Protein AF-A0A151ZKH2-F1 (afdb_monomer_lite)

Foldseek 3Di:
DDDDPPPPPPPPPCPPDCLLLDFLLQFALVSQVVLVVVVCVVPVVCVPFDPVVCSHRSNVNLPDDLVVLVVGDCSVVVVVVNVCRNPPDNPPPCVVVVVVVVVVVVVVVVVVVVVVVPPPPDD

pLDDT: mean 72.66, std 20.07, range [34.03, 93.75]

Secondary structure (DSSP, 8-state):
----------------S-TTSS-GGG--HHHHHHHHHHHHHH-GGGTT---GGG-S-HHHHTTS-HHHHHTSTTHHHHHHHHHHHHSSPPP--THHHHHHHHHHHHHHHHHHHHHHSSS----

Sequence (123 aa):
MQSNNNTTTTTTTSFTSNTMNIAPKDWTINETKAWLVKFKEDFPKSKDIDYSDLECAGPVLIIIPESYFTSLQYGNILYSQLQSLINQPPPHSDFKRKFEDMNSEIQQLKKYKETSDSTTKEI

Structure (mmCIF, N/CA/C/O backbone):
data_AF-A0A151ZKH2-F1
#
_entry.id   AF-A0A151ZKH2-F1
#
loop_
_atom_site.group_PDB
_atom_site.id
_atom_site.type_symbol
_atom_site.label_atom_id
_atom_site.label_alt_id
_atom_site.label_comp_id
_atom_site.label_asym_id
_atom_site.label_entity_id
_atom_site.label_seq_id
_atom_site.pdbx_PDB_ins_code
_atom_site.Cartn_x
_atom_site.Cartn_y
_atom_site.Cartn_z
_atom_site.occupancy
_atom_site.B_iso_or_equiv
_atom_site.auth_seq_id
_atom_site.auth_comp_id
_atom_site.auth_asym_id
_atom_site.auth_atom_id
_atom_site.pdbx_PDB_model_num
ATOM 1 N N . MET A 1 1 ? 41.138 -20.686 34.524 1.00 47.25 1 MET A N 1
ATOM 2 C CA . MET A 1 1 ? 39.699 -20.973 34.360 1.00 47.25 1 MET A CA 1
ATOM 3 C C . MET A 1 1 ? 39.110 -19.855 33.523 1.00 47.25 1 MET A C 1
ATOM 5 O O . MET A 1 1 ? 39.312 -18.697 33.855 1.00 47.25 1 MET A O 1
ATOM 9 N N . GLN A 1 2 ? 38.523 -20.213 32.388 1.00 41.34 2 GLN A N 1
ATOM 10 C CA . GLN A 1 2 ? 37.955 -19.327 31.375 1.00 41.34 2 GLN A CA 1
ATOM 11 C C . GLN A 1 2 ? 36.433 -19.481 31.455 1.00 41.34 2 GLN A C 1
ATOM 13 O O . GLN A 1 2 ? 36.001 -20.623 31.561 1.00 41.34 2 GLN A O 1
ATOM 18 N N . SER A 1 3 ? 35.679 -18.371 31.470 1.00 34.09 3 SER A N 1
ATOM 19 C CA . SER A 1 3 ? 34.302 -18.211 30.952 1.00 34.09 3 SER A CA 1
ATOM 20 C C . SER A 1 3 ? 33.637 -16.936 31.498 1.00 34.09 3 SER A C 1
ATOM 22 O O . SER A 1 3 ? 33.837 -16.622 32.661 1.00 34.09 3 SER A O 1
ATOM 24 N N . ASN A 1 4 ? 32.797 -16.161 30.804 1.00 38.91 4 ASN A N 1
ATOM 25 C CA . ASN A 1 4 ? 32.347 -16.081 29.409 1.00 38.91 4 ASN A CA 1
ATOM 26 C C . ASN A 1 4 ? 31.693 -14.688 29.258 1.00 38.91 4 ASN A C 1
ATOM 28 O O . ASN A 1 4 ? 30.823 -14.335 30.054 1.00 38.91 4 ASN A O 1
ATOM 32 N N . ASN A 1 5 ? 32.066 -13.922 28.230 1.00 43.94 5 ASN A N 1
ATOM 33 C CA . ASN A 1 5 ? 31.366 -12.699 27.833 1.00 43.94 5 ASN A CA 1
ATOM 34 C C . ASN A 1 5 ? 30.111 -13.102 27.051 1.00 43.94 5 ASN A C 1
ATOM 36 O O . ASN A 1 5 ? 30.2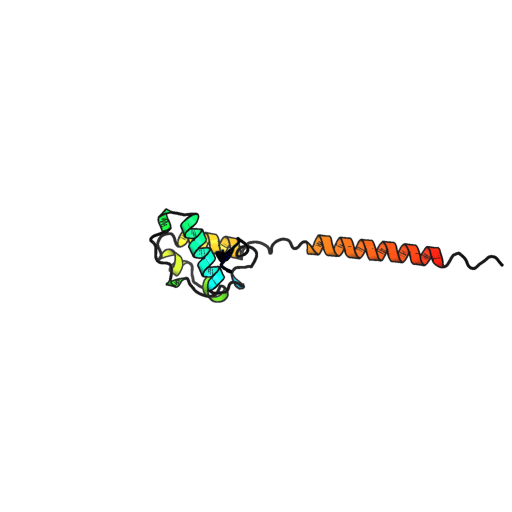15 -13.511 25.896 1.00 43.94 5 ASN A O 1
ATOM 40 N N . ASN A 1 6 ? 28.934 -13.026 27.676 1.00 36.72 6 ASN A N 1
ATOM 41 C CA . ASN A 1 6 ? 27.675 -13.295 26.988 1.00 36.72 6 ASN A CA 1
ATOM 42 C C . ASN A 1 6 ? 27.226 -12.022 26.257 1.00 36.72 6 ASN A C 1
ATOM 44 O O . ASN A 1 6 ? 26.531 -11.167 26.805 1.00 36.72 6 ASN A O 1
ATOM 48 N N . THR A 1 7 ? 27.702 -11.875 25.024 1.00 38.47 7 THR A N 1
ATOM 49 C CA . THR A 1 7 ? 27.235 -10.875 24.068 1.00 38.47 7 THR A CA 1
ATOM 50 C C . THR A 1 7 ? 25.836 -11.276 23.612 1.00 38.47 7 THR A C 1
ATOM 52 O O . THR A 1 7 ? 25.671 -12.140 22.754 1.00 38.47 7 THR A O 1
ATOM 55 N N . THR A 1 8 ? 24.813 -10.662 24.205 1.00 40.41 8 THR A N 1
ATOM 56 C CA . THR A 1 8 ? 23.449 -10.715 23.677 1.00 40.41 8 THR A CA 1
ATOM 57 C C . THR A 1 8 ? 23.418 -9.905 22.387 1.00 40.41 8 THR A C 1
ATOM 59 O O . THR A 1 8 ? 23.254 -8.686 22.398 1.00 40.41 8 THR A O 1
ATOM 62 N N . THR A 1 9 ? 23.623 -10.583 21.263 1.00 35.97 9 THR A N 1
ATOM 63 C CA . THR A 1 9 ? 23.376 -10.032 19.933 1.00 35.97 9 THR A CA 1
ATOM 64 C C . THR A 1 9 ? 21.867 -9.956 19.742 1.00 35.97 9 THR A C 1
ATOM 66 O O . THR A 1 9 ? 21.247 -10.851 19.173 1.00 35.97 9 THR A O 1
ATOM 69 N N . THR A 1 10 ? 21.244 -8.897 20.255 1.00 35.41 10 THR A N 1
ATOM 70 C CA . THR A 1 10 ? 19.919 -8.506 19.783 1.00 35.41 10 THR A CA 1
ATOM 71 C C . THR A 1 10 ? 20.124 -8.024 18.356 1.00 35.41 10 THR A C 1
ATOM 73 O O . THR A 1 10 ? 20.579 -6.903 18.127 1.00 35.41 10 THR A O 1
ATOM 76 N N . THR A 1 11 ? 19.860 -8.891 17.381 1.00 34.03 11 THR A N 1
ATOM 77 C CA . THR A 1 11 ? 19.660 -8.482 15.993 1.00 34.03 11 THR A CA 1
ATOM 78 C C . THR A 1 11 ? 18.380 -7.659 15.965 1.00 34.03 11 THR A C 1
ATOM 80 O O . THR A 1 11 ? 17.301 -8.139 15.633 1.00 34.03 11 THR A O 1
ATOM 83 N N . THR A 1 12 ? 18.491 -6.403 16.385 1.00 35.62 12 THR A N 1
ATOM 84 C CA . THR A 1 12 ? 17.541 -5.364 16.040 1.00 35.62 12 THR A CA 1
ATOM 85 C C . THR A 1 12 ? 17.699 -5.202 14.539 1.00 35.62 12 THR A C 1
ATOM 87 O O . THR A 1 12 ? 18.570 -4.474 14.068 1.00 35.62 12 THR A O 1
ATOM 90 N N . THR A 1 13 ? 16.921 -5.954 13.762 1.00 38.75 13 THR A N 1
ATOM 91 C CA . THR A 1 13 ? 16.617 -5.563 12.391 1.00 38.75 13 THR A CA 1
ATOM 92 C C . THR A 1 13 ? 15.948 -4.208 12.514 1.00 38.75 13 THR A C 1
ATOM 94 O O . THR A 1 13 ? 14.754 -4.092 12.778 1.00 38.75 13 THR A O 1
ATOM 97 N N . SER A 1 14 ? 16.771 -3.172 12.436 1.00 40.03 14 SER A N 1
ATOM 98 C CA . SER A 1 14 ? 16.368 -1.813 12.169 1.00 40.03 14 SER A CA 1
ATOM 99 C C . SER A 1 14 ? 15.625 -1.849 10.838 1.00 40.03 14 SER A C 1
ATOM 101 O O . SER A 1 14 ? 16.217 -1.670 9.779 1.00 40.03 14 SER A O 1
ATOM 103 N N . PHE A 1 15 ? 14.317 -2.109 10.880 1.00 42.69 15 PHE A N 1
ATOM 104 C CA . PHE A 1 15 ? 13.384 -1.789 9.803 1.00 42.69 15 PHE A CA 1
ATOM 105 C C . PHE A 1 15 ? 13.222 -0.264 9.780 1.00 42.69 15 PHE A C 1
ATOM 107 O O . PHE A 1 15 ? 12.147 0.289 9.983 1.00 42.69 15 PHE A O 1
ATOM 114 N N . THR A 1 16 ? 14.338 0.448 9.638 1.00 37.56 16 THR A N 1
ATOM 115 C CA . THR A 1 16 ? 14.376 1.897 9.535 1.00 37.56 16 THR A CA 1
ATOM 116 C C . THR A 1 16 ? 13.778 2.274 8.194 1.00 37.56 16 THR A C 1
ATOM 118 O O . THR A 1 16 ? 14.448 2.188 7.171 1.00 37.56 16 THR A O 1
ATOM 121 N N . SER A 1 17 ? 12.498 2.639 8.222 1.00 41.84 17 SER A N 1
ATOM 122 C CA . SER A 1 17 ? 11.937 3.873 7.654 1.00 41.84 17 SER A CA 1
ATOM 123 C C . SER A 1 17 ? 12.305 4.278 6.220 1.00 41.84 17 SER A C 1
ATOM 125 O O . SER A 1 17 ? 12.115 5.437 5.868 1.00 41.84 17 SER A O 1
ATOM 127 N N . ASN A 1 18 ? 12.787 3.366 5.375 1.00 45.12 18 ASN A N 1
ATOM 128 C CA . ASN A 1 18 ? 13.178 3.678 3.998 1.00 45.12 18 ASN A CA 1
ATOM 129 C C . ASN A 1 18 ? 12.204 3.130 2.941 1.00 45.12 18 ASN A C 1
ATOM 131 O O . ASN A 1 18 ? 12.382 3.390 1.755 1.00 45.12 18 ASN A O 1
ATOM 135 N N . THR A 1 19 ? 11.143 2.431 3.360 1.00 50.78 19 THR A N 1
ATOM 136 C CA . THR A 1 19 ? 10.096 1.888 2.474 1.00 50.78 19 THR A CA 1
ATOM 137 C C . THR A 1 19 ? 9.275 2.964 1.758 1.00 50.78 19 THR A C 1
ATOM 139 O O . THR A 1 19 ? 8.657 2.675 0.742 1.00 50.78 19 THR A O 1
ATOM 142 N N . MET A 1 20 ? 9.309 4.219 2.223 1.00 58.47 20 MET A N 1
ATOM 143 C CA . MET A 1 20 ? 8.618 5.348 1.578 1.00 58.47 20 MET A CA 1
ATOM 144 C C . MET A 1 20 ? 9.449 6.087 0.516 1.00 58.47 20 MET A C 1
ATOM 146 O O . MET A 1 20 ? 8.925 6.997 -0.115 1.00 58.47 20 MET A O 1
ATOM 150 N N . ASN A 1 21 ? 10.718 5.720 0.294 1.00 67.44 21 ASN A N 1
ATOM 151 C CA . ASN A 1 21 ? 11.544 6.341 -0.757 1.00 67.44 21 ASN A CA 1
ATOM 152 C C . ASN A 1 21 ? 11.458 5.625 -2.113 1.00 67.44 21 ASN A C 1
ATOM 154 O O . ASN A 1 21 ? 12.003 6.105 -3.106 1.00 67.44 21 ASN A O 1
ATOM 158 N N . ILE A 1 22 ? 10.782 4.481 -2.153 1.00 77.44 22 ILE A N 1
ATOM 159 C CA . ILE A 1 22 ? 10.531 3.699 -3.360 1.00 77.44 22 ILE A CA 1
ATOM 160 C C . ILE A 1 22 ? 9.054 3.802 -3.716 1.00 77.44 22 ILE A C 1
ATOM 162 O O . ILE A 1 22 ? 8.185 3.737 -2.844 1.00 77.44 22 ILE A O 1
ATOM 166 N N . ALA A 1 23 ? 8.778 3.995 -5.003 1.00 84.00 23 ALA A N 1
ATOM 167 C CA . ALA A 1 23 ? 7.417 4.133 -5.492 1.00 84.00 23 ALA A CA 1
ATOM 168 C C . ALA A 1 23 ? 6.629 2.834 -5.238 1.00 84.00 23 ALA A C 1
ATOM 170 O O . ALA A 1 23 ? 7.210 1.752 -5.345 1.00 84.00 23 ALA A O 1
ATOM 171 N N . PRO A 1 24 ? 5.308 2.901 -4.990 1.00 88.75 24 PRO A N 1
ATOM 172 C CA . PRO A 1 24 ? 4.498 1.710 -4.736 1.00 88.75 24 PRO A CA 1
ATOM 173 C C . PRO A 1 24 ? 4.572 0.639 -5.824 1.00 88.75 24 PRO A C 1
ATOM 175 O O . PRO A 1 24 ? 4.436 -0.539 -5.535 1.00 88.75 24 PRO A O 1
ATOM 178 N N . LYS A 1 25 ? 4.850 1.020 -7.075 1.00 88.94 25 LYS A N 1
ATOM 179 C CA . LYS A 1 25 ? 5.077 0.078 -8.182 1.00 88.94 25 LYS A CA 1
ATOM 180 C C . LYS A 1 25 ? 6.312 -0.820 -7.998 1.00 88.94 25 LYS A C 1
ATOM 182 O O . LYS A 1 25 ? 6.381 -1.860 -8.635 1.00 88.94 25 LYS A O 1
ATOM 187 N N . ASP A 1 26 ? 7.276 -0.418 -7.172 1.00 88.06 26 ASP A N 1
ATOM 188 C CA . ASP A 1 26 ? 8.553 -1.111 -6.961 1.00 88.06 26 ASP A CA 1
ATOM 189 C C . ASP A 1 26 ? 8.590 -1.862 -5.615 1.00 88.06 26 ASP A C 1
ATOM 191 O O . ASP A 1 26 ? 9.614 -2.437 -5.249 1.00 88.06 26 ASP A O 1
ATOM 195 N N . TRP A 1 27 ? 7.489 -1.868 -4.854 1.00 90.81 27 TRP A N 1
ATOM 196 C CA . TRP A 1 27 ? 7.424 -2.574 -3.574 1.00 90.81 27 TRP A CA 1
ATOM 197 C C . TRP A 1 27 ? 7.418 -4.091 -3.761 1.00 90.81 27 TRP A C 1
ATOM 199 O O . TRP A 1 27 ? 6.671 -4.637 -4.581 1.00 90.81 27 TRP A O 1
ATOM 209 N N . THR A 1 28 ? 8.188 -4.798 -2.935 1.00 91.81 28 THR A N 1
ATOM 210 C CA . THR A 1 28 ? 7.994 -6.234 -2.732 1.00 91.81 28 THR A CA 1
ATOM 211 C C . THR A 1 28 ? 6.897 -6.461 -1.689 1.00 91.81 28 THR A C 1
ATOM 213 O O . THR A 1 28 ? 6.372 -5.533 -1.071 1.00 91.81 28 THR A O 1
ATOM 216 N N . ILE A 1 29 ? 6.545 -7.728 -1.476 1.00 92.06 29 ILE A N 1
ATOM 217 C CA . ILE A 1 29 ? 5.568 -8.128 -0.457 1.00 92.06 29 ILE A CA 1
ATOM 218 C C . ILE A 1 29 ? 5.974 -7.604 0.935 1.00 92.06 29 ILE A C 1
ATOM 220 O O . ILE A 1 29 ? 5.115 -7.207 1.720 1.00 92.06 29 ILE A O 1
ATOM 224 N N . ASN A 1 30 ? 7.274 -7.566 1.247 1.00 90.94 30 ASN A N 1
ATOM 225 C CA . ASN A 1 30 ? 7.758 -7.114 2.552 1.00 90.94 30 ASN A CA 1
ATOM 226 C C . ASN A 1 30 ? 7.539 -5.611 2.768 1.00 90.94 30 ASN A C 1
ATOM 228 O O . ASN A 1 30 ? 7.170 -5.207 3.870 1.00 90.94 30 ASN A O 1
ATOM 232 N N . GLU A 1 31 ? 7.728 -4.781 1.741 1.00 88.94 31 GLU A N 1
ATOM 233 C CA . GLU A 1 31 ? 7.488 -3.341 1.843 1.00 88.94 31 GLU A CA 1
ATOM 234 C C . GLU A 1 31 ? 5.999 -3.022 1.919 1.00 88.94 31 GLU A C 1
ATOM 236 O O . GLU A 1 31 ? 5.617 -2.178 2.729 1.00 88.94 31 GLU A O 1
ATOM 241 N N . THR A 1 32 ? 5.151 -3.758 1.194 1.00 91.56 32 THR A N 1
ATOM 242 C CA . THR A 1 32 ? 3.694 -3.665 1.361 1.00 91.56 32 THR A CA 1
ATOM 243 C C . THR A 1 32 ? 3.276 -4.016 2.790 1.00 91.56 32 THR A C 1
ATOM 245 O O . THR A 1 32 ? 2.518 -3.274 3.412 1.00 91.56 32 THR A O 1
ATOM 248 N N . LYS A 1 33 ? 3.823 -5.097 3.368 1.00 91.81 33 LYS A N 1
ATOM 249 C CA . LYS A 1 33 ? 3.576 -5.466 4.774 1.00 91.81 33 LYS A CA 1
ATOM 250 C C . LYS A 1 33 ? 4.020 -4.371 5.738 1.00 91.81 33 LYS A C 1
ATOM 252 O O . LYS A 1 33 ? 3.265 -4.006 6.634 1.00 91.81 33 LYS A O 1
ATOM 257 N N . ALA A 1 34 ? 5.217 -3.822 5.547 1.00 90.00 34 ALA A N 1
ATOM 258 C CA . ALA A 1 34 ? 5.722 -2.732 6.375 1.00 90.00 34 ALA A CA 1
ATOM 259 C C . ALA A 1 34 ? 4.836 -1.478 6.277 1.00 90.00 34 ALA A C 1
ATOM 261 O O . ALA A 1 34 ? 4.591 -0.819 7.287 1.00 90.00 34 ALA A O 1
ATOM 262 N N . TRP A 1 35 ? 4.317 -1.169 5.086 1.00 90.69 35 TRP A N 1
ATOM 263 C CA . TRP A 1 35 ? 3.369 -0.076 4.881 1.00 90.69 35 TRP A CA 1
ATOM 264 C C . TRP A 1 35 ? 2.042 -0.308 5.622 1.00 90.69 35 TRP A C 1
ATOM 266 O O . TRP A 1 35 ? 1.578 0.593 6.319 1.00 90.69 35 TRP A O 1
ATOM 276 N N . LEU A 1 36 ? 1.476 -1.518 5.560 1.00 91.38 36 LEU A N 1
ATOM 277 C CA . LEU A 1 36 ? 0.259 -1.878 6.303 1.00 91.38 36 LEU A CA 1
ATOM 278 C C . LEU A 1 36 ? 0.467 -1.827 7.825 1.00 91.38 36 LEU A C 1
ATOM 280 O O . LEU A 1 36 ? -0.402 -1.342 8.549 1.00 91.38 36 LEU A O 1
ATOM 284 N N . VAL A 1 37 ? 1.619 -2.290 8.320 1.00 90.56 37 VAL A N 1
ATOM 285 C CA . VAL A 1 37 ? 1.980 -2.181 9.744 1.00 90.56 37 VAL A CA 1
ATOM 286 C C . VAL A 1 37 ? 2.042 -0.714 10.160 1.00 90.56 37 VAL A C 1
ATOM 288 O O . VAL A 1 37 ? 1.388 -0.335 11.129 1.00 90.56 37 VAL A O 1
ATOM 291 N N . LYS A 1 38 ? 2.733 0.125 9.381 1.00 88.19 38 LYS A N 1
ATOM 292 C CA . LYS A 1 38 ? 2.823 1.563 9.645 1.00 88.19 38 LYS A CA 1
ATOM 293 C C . LYS A 1 38 ? 1.448 2.233 9.651 1.00 88.19 38 LYS A C 1
ATOM 295 O O . LYS A 1 38 ? 1.166 3.037 10.532 1.00 88.19 38 LYS A O 1
ATOM 300 N N . PHE A 1 39 ? 0.557 1.859 8.732 1.00 90.00 39 PHE A N 1
ATOM 301 C CA . PHE A 1 39 ? -0.817 2.362 8.724 1.00 90.00 39 PHE A CA 1
ATOM 302 C C . PHE A 1 39 ? -1.569 2.041 10.025 1.00 90.00 39 PHE A C 1
ATOM 304 O O . PHE A 1 39 ? -2.292 2.892 10.539 1.00 90.00 39 PHE A O 1
ATOM 311 N N . LYS A 1 40 ? -1.388 0.838 10.583 1.00 89.81 40 LYS A N 1
ATOM 312 C CA . LYS A 1 40 ? -1.990 0.446 11.871 1.00 89.81 40 LYS A CA 1
ATOM 313 C C . LYS A 1 40 ? -1.404 1.207 13.060 1.00 89.81 40 LYS A C 1
ATOM 315 O O . LYS A 1 40 ? -2.111 1.434 14.041 1.00 89.81 40 LYS A O 1
ATOM 320 N N . GLU A 1 41 ? -0.133 1.591 12.984 1.00 88.25 41 GLU A N 1
ATOM 321 C CA . GLU A 1 41 ? 0.517 2.431 13.993 1.00 88.25 41 GLU A CA 1
ATOM 322 C C . GLU A 1 41 ? 0.023 3.884 13.923 1.00 88.25 41 GLU A C 1
ATOM 324 O O . GLU A 1 41 ? -0.360 4.449 14.948 1.00 88.25 41 GLU A O 1
ATOM 329 N N . ASP A 1 42 ? -0.042 4.459 12.717 1.00 86.06 42 ASP A N 1
ATOM 330 C CA . ASP A 1 42 ? -0.513 5.830 12.475 1.00 86.06 42 ASP A CA 1
ATOM 331 C C . ASP A 1 42 ? -2.029 5.976 12.705 1.00 86.06 42 ASP A C 1
ATOM 333 O O . ASP A 1 42 ? -2.517 7.046 13.081 1.00 86.06 42 ASP A O 1
ATOM 337 N N . PHE A 1 43 ? -2.793 4.897 12.506 1.00 87.19 43 PHE A N 1
ATOM 338 C CA . PHE A 1 43 ? -4.240 4.869 12.686 1.00 87.19 43 PHE A CA 1
ATOM 339 C C . PHE A 1 43 ? -4.660 3.744 13.648 1.00 87.19 43 PHE A C 1
ATOM 341 O O . PHE A 1 43 ? -5.158 2.711 13.212 1.00 87.19 43 PHE A O 1
ATOM 348 N N . PRO A 1 44 ? -4.571 3.940 14.979 1.00 86.38 44 PRO A N 1
ATOM 349 C CA . PRO A 1 44 ? -4.7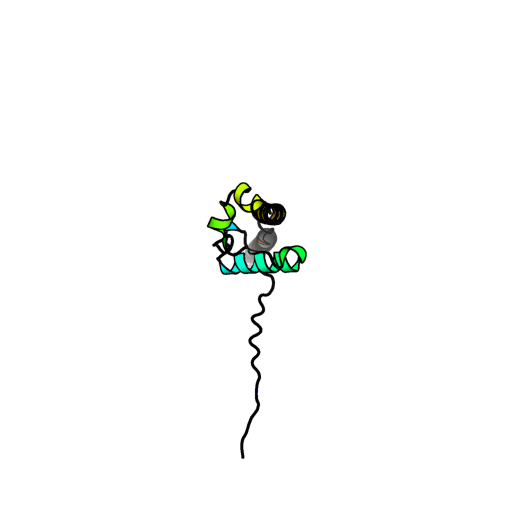91 2.877 15.969 1.00 86.38 44 PRO A CA 1
ATOM 350 C C . PRO A 1 44 ? -6.152 2.174 15.878 1.00 86.38 44 PRO A C 1
ATOM 352 O O . PRO A 1 44 ? -6.295 1.038 16.321 1.00 86.38 44 PRO A O 1
ATOM 355 N N . LYS A 1 45 ? -7.159 2.833 15.288 1.00 87.44 45 LYS A N 1
ATOM 356 C CA . LYS A 1 45 ? -8.486 2.251 15.040 1.00 87.44 45 LYS A CA 1
ATOM 357 C C . LYS A 1 45 ? -8.460 1.095 14.033 1.00 87.44 45 LYS A C 1
ATOM 359 O O . LYS A 1 45 ? -9.417 0.332 14.000 1.00 87.44 45 LYS A O 1
ATOM 364 N N . SER A 1 46 ? -7.408 0.965 13.221 1.00 86.62 46 SER A N 1
ATOM 365 C CA . SER A 1 46 ? -7.246 -0.118 12.247 1.00 86.62 46 SER A CA 1
ATOM 366 C C . SER A 1 46 ? -6.396 -1.290 12.743 1.00 86.62 46 SER A C 1
ATOM 368 O O . SER A 1 46 ? -6.179 -2.248 12.001 1.00 86.62 46 SER A O 1
ATOM 370 N N . LYS A 1 47 ? -5.925 -1.250 13.997 1.00 84.00 47 LYS A N 1
ATOM 371 C CA . LYS A 1 47 ? -5.003 -2.247 14.558 1.00 84.00 47 LYS A CA 1
ATOM 372 C C . LYS A 1 47 ? -5.544 -3.680 14.479 1.00 84.00 47 LYS A C 1
ATOM 374 O O . LYS A 1 47 ? -4.803 -4.582 14.087 1.00 84.00 47 LYS A O 1
ATOM 379 N N . ASP A 1 48 ? -6.829 -3.855 14.781 1.00 86.50 48 ASP A N 1
ATOM 380 C CA . ASP A 1 48 ? -7.522 -5.150 14.805 1.00 86.50 48 ASP A CA 1
ATOM 381 C C . ASP A 1 48 ? -8.114 -5.568 13.447 1.00 86.50 48 ASP A C 1
ATOM 383 O O . ASP A 1 48 ? -8.751 -6.613 13.347 1.00 86.50 48 ASP A O 1
ATOM 387 N N . ILE A 1 49 ? -7.923 -4.768 12.392 1.00 87.50 49 ILE A N 1
ATOM 388 C CA . ILE A 1 49 ? -8.463 -5.074 11.064 1.00 87.50 49 ILE A CA 1
ATOM 389 C C . ILE A 1 49 ? -7.501 -5.980 10.315 1.00 87.50 49 ILE A C 1
ATOM 391 O O . ILE A 1 49 ? -6.289 -5.738 10.277 1.00 87.50 49 ILE A O 1
ATOM 395 N N . ASP A 1 50 ? -8.054 -7.016 9.698 1.00 88.31 50 ASP A N 1
ATOM 396 C CA . ASP A 1 50 ? -7.301 -7.882 8.812 1.00 88.31 50 ASP A CA 1
ATOM 397 C C . ASP A 1 50 ? -7.140 -7.230 7.430 1.00 88.31 50 ASP A C 1
ATOM 399 O O . ASP A 1 50 ? -8.113 -6.845 6.784 1.00 88.31 50 ASP A O 1
ATOM 403 N N . TYR A 1 51 ? -5.886 -7.088 7.007 1.00 89.62 51 TYR A N 1
ATOM 404 C CA . TYR A 1 51 ? -5.504 -6.603 5.681 1.00 89.62 51 TYR A CA 1
ATOM 405 C C . TYR A 1 51 ? -4.636 -7.638 4.954 1.00 89.62 51 TYR A C 1
ATOM 407 O O . TYR A 1 51 ? -3.922 -7.276 4.020 1.00 89.62 51 TYR A O 1
ATOM 415 N N . SER A 1 52 ? -4.662 -8.911 5.370 1.00 88.75 52 SER A N 1
ATOM 416 C CA . SER A 1 52 ? -3.852 -9.966 4.755 1.00 88.75 52 SER A CA 1
ATOM 417 C C . SER A 1 52 ? -4.135 -10.148 3.262 1.00 88.75 52 SER A C 1
ATOM 419 O O . SER A 1 52 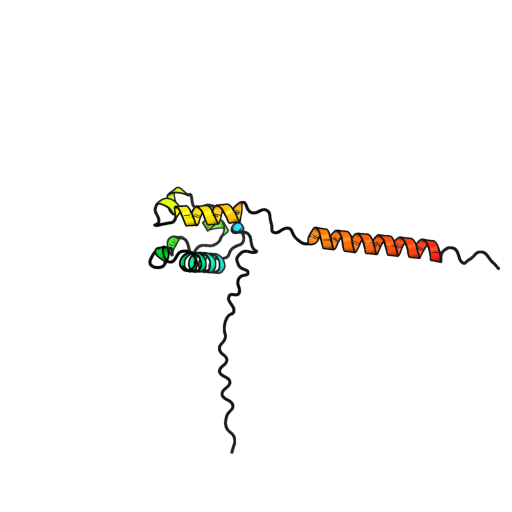? -3.220 -10.472 2.510 1.00 88.75 52 SER A O 1
ATOM 421 N N . ASP A 1 53 ? -5.342 -9.819 2.798 1.00 88.19 53 ASP A N 1
ATOM 422 C CA . ASP A 1 53 ? -5.681 -9.787 1.369 1.00 88.19 53 ASP A CA 1
ATOM 423 C C . ASP A 1 53 ? -4.862 -8.762 0.557 1.00 88.19 53 ASP A C 1
ATOM 425 O O . ASP A 1 53 ? -4.702 -8.895 -0.657 1.00 88.19 53 ASP A O 1
ATOM 429 N N . LEU A 1 54 ? -4.323 -7.735 1.220 1.00 91.12 54 LEU A N 1
ATOM 430 C CA . LEU A 1 54 ? -3.503 -6.687 0.612 1.00 91.12 54 LEU A CA 1
ATOM 431 C C . LEU A 1 54 ? -1.999 -6.971 0.725 1.00 91.12 54 LEU A C 1
ATOM 433 O O . LEU A 1 54 ? -1.202 -6.190 0.207 1.00 91.12 54 LEU A O 1
ATOM 437 N N . GLU A 1 55 ? -1.584 -8.076 1.356 1.00 92.19 55 GLU A N 1
ATOM 438 C CA . GLU A 1 55 ? -0.179 -8.486 1.512 1.00 92.19 55 GLU A CA 1
ATOM 439 C C . GLU A 1 55 ? 0.423 -9.038 0.205 1.00 92.19 55 GLU A C 1
ATOM 441 O O . GLU A 1 55 ? 0.918 -10.164 0.124 1.00 92.19 55 GLU A O 1
ATOM 446 N N . CYS A 1 56 ? 0.397 -8.221 -0.842 1.00 92.62 56 CYS A N 1
ATOM 447 C CA . CYS A 1 56 ? 0.876 -8.547 -2.176 1.00 92.62 56 CYS A CA 1
ATOM 448 C C . CYS A 1 56 ? 2.025 -7.625 -2.606 1.00 92.62 56 CYS A C 1
ATOM 450 O O . CYS A 1 56 ? 2.376 -6.658 -1.928 1.00 92.62 56 CYS A O 1
ATOM 452 N N . ALA A 1 57 ? 2.652 -7.942 -3.739 1.00 92.44 57 ALA A N 1
ATOM 453 C CA . ALA A 1 57 ? 3.681 -7.081 -4.306 1.00 92.44 57 ALA A CA 1
ATOM 454 C C . ALA A 1 57 ? 3.066 -5.764 -4.806 1.00 92.44 57 ALA A C 1
ATOM 456 O O . ALA A 1 57 ? 1.944 -5.743 -5.313 1.00 92.44 57 ALA A O 1
ATOM 457 N N . GLY A 1 58 ? 3.839 -4.687 -4.734 1.00 92.12 58 GLY A N 1
ATOM 458 C CA . GLY A 1 58 ? 3.466 -3.347 -5.174 1.00 92.12 58 GLY A CA 1
ATOM 459 C C . GLY A 1 58 ? 2.776 -3.259 -6.541 1.00 92.12 58 GLY A C 1
ATOM 460 O O . GLY A 1 58 ? 1.687 -2.691 -6.618 1.00 92.12 58 GLY A O 1
ATOM 461 N N . PRO A 1 59 ? 3.319 -3.878 -7.612 1.00 92.75 59 PRO A N 1
ATOM 462 C CA . PRO A 1 59 ? 2.676 -3.894 -8.929 1.00 92.75 59 PRO A CA 1
ATOM 463 C C . PRO A 1 59 ? 1.249 -4.452 -8.931 1.00 92.75 59 PRO A C 1
ATOM 465 O O . PRO A 1 59 ? 0.428 -4.033 -9.741 1.00 92.75 59 PRO A O 1
ATOM 468 N N . VAL A 1 60 ? 0.958 -5.404 -8.042 1.00 93.75 60 VAL A N 1
ATOM 469 C CA . VAL A 1 60 ? -0.380 -5.985 -7.882 1.00 93.75 60 VAL A CA 1
ATOM 470 C C . VAL A 1 60 ? -1.242 -5.059 -7.031 1.00 93.75 60 VAL A C 1
ATOM 472 O O . VAL A 1 60 ? -2.380 -4.785 -7.389 1.00 93.75 60 VAL A O 1
ATOM 475 N N . LEU A 1 61 ? -0.688 -4.509 -5.951 1.00 93.12 61 LEU A N 1
ATOM 476 C CA . LEU A 1 61 ? -1.397 -3.606 -5.048 1.00 93.12 61 LEU A CA 1
ATOM 477 C C . LEU A 1 61 ? -1.957 -2.370 -5.773 1.00 93.12 61 LEU A C 1
ATOM 479 O O . LEU A 1 61 ? -3.100 -1.986 -5.538 1.00 93.12 61 LEU A O 1
ATOM 483 N N . ILE A 1 62 ? -1.181 -1.764 -6.677 1.00 91.38 62 ILE A N 1
ATOM 484 C CA . ILE A 1 62 ? -1.576 -0.530 -7.382 1.00 91.38 62 ILE A CA 1
ATOM 485 C C . ILE A 1 62 ? -2.685 -0.728 -8.425 1.00 91.38 62 ILE A C 1
ATOM 487 O O . ILE A 1 62 ? -3.304 0.253 -8.832 1.00 91.38 62 ILE A O 1
ATOM 491 N N . ILE A 1 63 ? -2.919 -1.963 -8.885 1.00 92.25 63 ILE A N 1
ATOM 492 C CA . ILE A 1 63 ? -3.983 -2.275 -9.854 1.00 92.25 63 ILE A CA 1
ATOM 493 C C . ILE A 1 63 ? -5.280 -2.724 -9.174 1.00 92.25 63 ILE A C 1
ATOM 495 O O . ILE A 1 63 ? -6.299 -2.871 -9.852 1.00 92.25 63 ILE A O 1
ATOM 499 N N . ILE A 1 64 ? -5.262 -2.953 -7.855 1.00 91.38 64 ILE A N 1
ATOM 500 C CA . ILE A 1 64 ? -6.466 -3.299 -7.100 1.00 91.38 64 ILE A CA 1
ATOM 501 C C . ILE A 1 64 ? -7.426 -2.099 -7.148 1.00 91.38 64 ILE A C 1
ATOM 503 O O . ILE A 1 64 ? -7.036 -0.979 -6.806 1.00 91.38 64 ILE A O 1
ATOM 507 N N . PRO A 1 65 ? -8.686 -2.304 -7.568 1.00 90.94 65 PRO A N 1
ATOM 508 C CA . PRO A 1 65 ? -9.636 -1.213 -7.710 1.00 90.94 65 PRO A CA 1
ATOM 509 C C . PRO A 1 65 ? -10.043 -0.647 -6.347 1.00 90.94 65 PRO A C 1
ATOM 511 O O . PRO A 1 65 ? -10.165 -1.374 -5.362 1.00 90.94 65 PRO A O 1
ATOM 514 N N . GLU A 1 66 ? -10.359 0.649 -6.308 1.00 90.50 66 GLU A N 1
ATOM 515 C CA . GLU A 1 66 ? -10.866 1.337 -5.111 1.00 90.50 66 GLU A CA 1
ATOM 516 C C . GLU A 1 66 ? -12.075 0.627 -4.478 1.00 90.50 66 GLU A C 1
ATOM 518 O O . GLU A 1 66 ? -12.219 0.598 -3.257 1.00 90.50 66 GLU A O 1
ATOM 523 N N . SER A 1 67 ? -12.932 0.006 -5.295 1.00 92.19 67 SER A N 1
ATOM 524 C CA . SER A 1 67 ? -14.090 -0.766 -4.828 1.00 92.19 67 SER A CA 1
ATOM 525 C C . SER A 1 67 ? -13.707 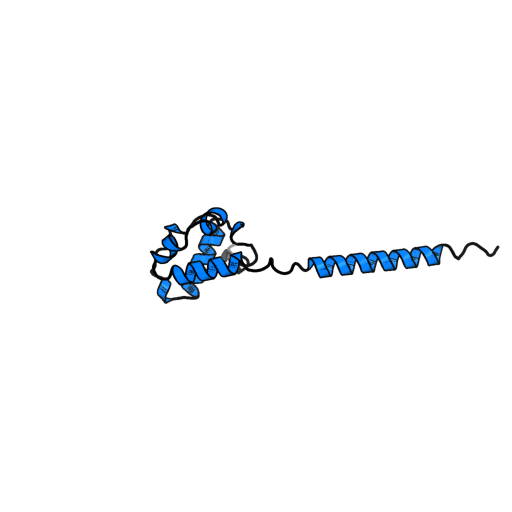-1.922 -3.898 1.00 92.19 67 SER A C 1
ATOM 527 O O . SER A 1 67 ? -14.457 -2.253 -2.984 1.00 92.19 67 SER A O 1
ATOM 529 N N . TYR A 1 68 ? -12.530 -2.514 -4.101 1.00 92.69 68 TYR A N 1
ATOM 530 C CA . TYR A 1 68 ? -12.008 -3.565 -3.237 1.00 92.69 68 TYR A CA 1
ATOM 531 C C . TYR A 1 68 ? -11.449 -2.998 -1.930 1.00 92.69 68 TYR A C 1
ATOM 533 O O . TYR A 1 68 ? -11.635 -3.576 -0.870 1.00 92.69 68 TYR A O 1
ATOM 541 N N . PHE A 1 69 ? -10.811 -1.829 -1.965 1.00 91.56 69 PHE A N 1
ATOM 542 C CA . PHE A 1 69 ? -10.380 -1.175 -0.730 1.00 91.56 69 PHE A CA 1
ATOM 543 C C . PHE A 1 69 ? -11.575 -0.688 0.094 1.00 91.56 69 PHE A C 1
ATOM 545 O O . PHE A 1 69 ? -11.589 -0.825 1.308 1.00 91.56 69 PHE A O 1
ATOM 552 N N . THR A 1 70 ? -12.604 -0.140 -0.544 1.00 88.50 70 THR A N 1
ATOM 553 C CA . THR A 1 70 ? -13.787 0.394 0.150 1.00 88.50 70 THR A CA 1
ATOM 554 C C . THR A 1 70 ? -14.667 -0.680 0.791 1.00 88.50 70 THR A C 1
ATOM 556 O O . THR A 1 70 ? -15.427 -0.349 1.701 1.00 88.50 70 THR A O 1
ATOM 559 N N . SER A 1 71 ? -14.548 -1.952 0.389 1.00 89.50 71 SER A N 1
ATOM 560 C CA . SER A 1 71 ? -15.181 -3.064 1.113 1.00 89.50 71 SER A CA 1
ATOM 561 C C . SER A 1 71 ? -14.477 -3.390 2.437 1.00 89.50 71 SER A C 1
ATOM 563 O O . SER A 1 71 ? -15.098 -3.976 3.324 1.00 89.50 71 SER A O 1
ATOM 565 N N . LEU A 1 72 ? -13.212 -2.983 2.597 1.00 89.12 72 LEU A N 1
ATOM 566 C CA . LEU A 1 72 ? -12.438 -3.142 3.823 1.00 89.12 72 LEU A CA 1
ATOM 567 C C . LEU A 1 72 ? -12.669 -1.960 4.767 1.00 89.12 72 LEU A C 1
ATOM 569 O O . LEU A 1 72 ? -12.791 -0.797 4.368 1.00 89.12 72 LEU A O 1
ATOM 573 N N . GLN A 1 73 ? -12.661 -2.238 6.067 1.00 90.19 73 GLN A N 1
ATOM 574 C CA . GLN A 1 73 ? -12.814 -1.198 7.073 1.00 90.19 73 GLN A CA 1
ATOM 575 C C . GLN A 1 73 ? -11.602 -0.242 7.043 1.00 90.19 73 GLN A C 1
ATOM 577 O O . GLN A 1 73 ? -10.445 -0.660 7.085 1.00 90.19 73 GLN A O 1
ATOM 582 N N . TYR A 1 74 ? -11.885 1.061 6.915 1.00 90.00 74 TYR A N 1
ATOM 583 C CA . TYR A 1 74 ? -10.911 2.140 6.650 1.00 90.00 74 TYR A CA 1
ATOM 584 C C . TYR A 1 74 ? -10.109 2.014 5.345 1.00 90.00 74 TYR A C 1
ATOM 586 O O . TYR A 1 74 ? -9.157 2.772 5.139 1.00 90.00 74 TYR A O 1
ATOM 594 N N . GLY A 1 75 ? -10.485 1.117 4.430 1.00 88.25 75 GLY A N 1
ATOM 595 C CA . GLY A 1 75 ? -9.732 0.941 3.193 1.00 88.25 75 GLY A CA 1
ATOM 596 C C . GLY A 1 75 ? -9.826 2.142 2.246 1.00 88.25 75 GLY A C 1
ATOM 597 O O . GLY A 1 75 ? -8.902 2.372 1.477 1.00 88.25 75 GLY A O 1
ATOM 598 N N . ASN A 1 76 ? -10.836 3.007 2.378 1.00 90.56 76 ASN A N 1
ATOM 599 C CA . ASN A 1 76 ? -10.875 4.304 1.689 1.00 90.56 76 ASN A CA 1
ATOM 600 C C . ASN A 1 76 ? -9.689 5.218 2.070 1.00 90.56 76 ASN A C 1
ATOM 602 O O . ASN A 1 76 ? -9.121 5.900 1.218 1.00 90.56 76 ASN A O 1
ATOM 606 N N . ILE A 1 77 ? -9.289 5.221 3.348 1.00 91.00 77 ILE A N 1
ATOM 607 C CA . ILE A 1 77 ? -8.134 5.992 3.833 1.00 91.00 77 ILE A CA 1
ATOM 608 C C . ILE A 1 77 ? -6.845 5.347 3.321 1.00 91.00 77 ILE A C 1
ATOM 610 O O . ILE A 1 77 ? -5.948 6.043 2.849 1.00 91.00 77 ILE A O 1
ATOM 614 N N . LEU A 1 78 ? -6.783 4.015 3.369 1.00 91.06 78 LEU A N 1
ATOM 615 C CA . LEU A 1 78 ? -5.645 3.228 2.905 1.00 91.06 78 LEU A CA 1
ATOM 616 C C . LEU A 1 78 ? -5.383 3.433 1.401 1.00 91.06 78 LEU A C 1
ATOM 618 O O . LEU A 1 78 ? -4.256 3.699 0.990 1.00 91.06 78 LEU A O 1
ATOM 622 N N . TYR A 1 79 ? -6.444 3.401 0.592 1.00 91.62 79 TYR A N 1
ATOM 623 C CA . TYR A 1 79 ? -6.393 3.675 -0.841 1.00 91.62 79 TYR A CA 1
ATOM 624 C C . TYR A 1 79 ? -5.971 5.117 -1.133 1.00 91.62 79 TYR A C 1
ATOM 626 O O . TYR A 1 79 ? -5.126 5.347 -1.993 1.00 91.62 79 TYR A O 1
ATOM 634 N N . SER A 1 80 ? -6.493 6.090 -0.379 1.00 90.38 80 SER A N 1
ATOM 635 C CA . SER A 1 80 ? -6.085 7.494 -0.502 1.00 90.38 80 SER A CA 1
ATOM 636 C C . SER A 1 80 ? -4.588 7.687 -0.218 1.00 90.38 80 SER A C 1
ATOM 638 O O . SER A 1 80 ? -3.893 8.359 -0.984 1.00 90.38 80 SER A O 1
ATOM 640 N N . GLN A 1 81 ? -4.048 7.028 0.817 1.00 89.38 81 GLN A N 1
ATOM 641 C CA . GLN A 1 81 ? -2.605 7.037 1.082 1.00 89.38 81 GLN A CA 1
ATOM 642 C C . GLN A 1 81 ? -1.804 6.395 -0.057 1.00 89.38 81 GLN A C 1
ATOM 644 O O . GLN A 1 81 ? -0.810 6.972 -0.496 1.00 89.38 81 GLN A O 1
ATOM 649 N N . LEU A 1 82 ? -2.246 5.244 -0.574 1.00 90.56 82 LEU A N 1
ATOM 650 C CA . LEU A 1 82 ? -1.595 4.573 -1.702 1.00 90.56 82 LEU A CA 1
ATOM 651 C C . LEU A 1 82 ? -1.576 5.464 -2.954 1.00 90.56 82 LEU A C 1
ATOM 653 O O . LEU A 1 82 ? -0.529 5.639 -3.572 1.00 90.56 82 LEU A O 1
ATOM 657 N N . GLN A 1 83 ? -2.704 6.091 -3.291 1.00 89.62 83 GLN A N 1
ATOM 658 C CA . GLN A 1 83 ? -2.807 7.029 -4.411 1.00 89.62 83 GLN A CA 1
ATOM 659 C C . GLN A 1 83 ? -1.919 8.258 -4.217 1.00 89.62 83 GLN A C 1
ATOM 661 O O . GLN A 1 83 ? -1.292 8.718 -5.171 1.00 89.62 83 GLN A O 1
ATOM 666 N N . SER A 1 84 ? -1.799 8.775 -2.992 1.00 88.00 84 SER A N 1
ATOM 667 C CA . SER A 1 84 ? -0.869 9.869 -2.702 1.00 88.00 84 SER A CA 1
ATOM 668 C C . SER A 1 84 ? 0.590 9.471 -2.947 1.00 88.00 84 SER A C 1
ATOM 670 O O . SER A 1 84 ? 1.370 10.313 -3.382 1.00 88.00 84 SER A O 1
ATOM 672 N N . LEU A 1 85 ? 0.961 8.215 -2.684 1.00 86.19 85 LEU A N 1
ATOM 673 C CA . LEU A 1 85 ? 2.313 7.699 -2.923 1.00 86.19 85 LEU A CA 1
ATOM 674 C C . LEU A 1 85 ? 2.571 7.412 -4.409 1.00 86.19 85 LEU A C 1
ATOM 676 O O . LEU A 1 85 ? 3.680 7.626 -4.888 1.00 86.19 8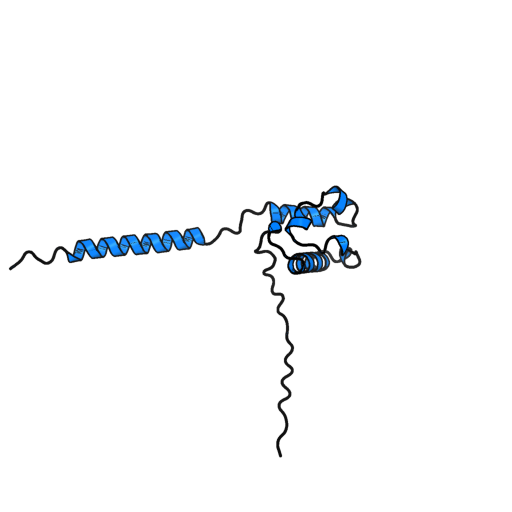5 LEU A O 1
ATOM 680 N N . ILE A 1 86 ? 1.558 6.963 -5.157 1.00 86.06 86 ILE A N 1
ATOM 681 C CA . ILE A 1 86 ? 1.653 6.766 -6.614 1.00 86.06 86 ILE A CA 1
ATOM 682 C C . ILE A 1 86 ? 1.831 8.110 -7.330 1.00 86.06 86 ILE A C 1
ATOM 684 O O . ILE A 1 86 ? 2.643 8.223 -8.245 1.00 86.06 86 ILE A O 1
ATOM 688 N N . ASN A 1 87 ? 1.070 9.123 -6.909 1.00 81.06 87 ASN A N 1
ATOM 689 C CA . ASN A 1 87 ? 1.065 10.446 -7.529 1.00 81.06 87 ASN A CA 1
ATOM 690 C C . ASN A 1 87 ? 2.162 11.374 -6.990 1.00 81.06 87 ASN A C 1
ATOM 692 O O . ASN A 1 87 ? 2.287 12.506 -7.463 1.00 81.06 87 ASN A O 1
ATOM 696 N N . GLN A 1 88 ? 2.957 10.928 -6.012 1.00 70.69 88 GLN A N 1
ATOM 697 C CA . GLN A 1 88 ? 4.118 11.692 -5.586 1.00 70.69 88 GLN A CA 1
ATOM 698 C C . GLN A 1 88 ? 5.099 11.786 -6.762 1.00 70.69 88 GLN A C 1
ATOM 700 O O . GLN A 1 88 ? 5.482 10.755 -7.326 1.00 70.69 88 GLN A O 1
ATOM 705 N N . PRO A 1 89 ? 5.528 13.003 -7.155 1.00 57.56 89 PRO A N 1
ATOM 706 C CA . PRO A 1 89 ? 6.626 13.124 -8.096 1.00 57.56 89 PRO A CA 1
ATOM 707 C C . PRO A 1 89 ? 7.818 12.356 -7.513 1.00 57.56 89 PRO A C 1
ATOM 709 O O . PRO A 1 89 ? 8.003 12.386 -6.290 1.00 57.56 89 PRO A O 1
ATOM 712 N N . PRO A 1 90 ? 8.604 11.650 -8.349 1.00 53.59 90 PRO A N 1
ATOM 713 C CA . PRO A 1 90 ? 9.757 10.905 -7.863 1.00 53.59 90 PRO A CA 1
ATOM 714 C C . PRO A 1 90 ? 10.574 11.826 -6.953 1.00 53.59 90 PRO A C 1
ATOM 716 O O . PRO A 1 90 ? 10.746 12.998 -7.319 1.00 53.59 90 PRO A O 1
ATOM 719 N N . PRO A 1 91 ? 11.019 11.344 -5.771 1.00 51.16 91 PRO A N 1
ATOM 720 C CA . PRO A 1 91 ? 11.754 12.166 -4.824 1.00 51.16 91 PRO A CA 1
ATOM 721 C C . PRO A 1 91 ? 12.847 12.855 -5.615 1.00 51.16 91 PRO A C 1
ATOM 723 O O . PRO A 1 91 ? 13.596 12.185 -6.330 1.00 51.16 91 PRO A O 1
ATOM 726 N N . HIS A 1 92 ? 12.801 14.187 -5.591 1.00 44.03 92 HIS A N 1
ATOM 727 C CA . HIS A 1 92 ? 13.581 15.072 -6.438 1.00 44.03 92 HIS A CA 1
ATOM 728 C C . HIS A 1 92 ? 15.039 14.648 -6.294 1.00 44.03 92 HIS A C 1
ATOM 730 O O . HIS A 1 92 ? 15.699 14.998 -5.321 1.00 44.03 92 HIS A O 1
ATOM 736 N N . SER A 1 93 ? 15.506 13.787 -7.200 1.00 46.00 93 SER A N 1
ATOM 737 C CA . SER A 1 93 ? 16.835 13.226 -7.076 1.00 46.00 93 SER A CA 1
ATOM 738 C C . SER A 1 93 ? 17.778 14.415 -7.137 1.00 46.00 93 SER A C 1
ATOM 740 O O . SER A 1 93 ? 17.748 15.191 -8.098 1.00 46.00 93 SER A O 1
ATOM 742 N N . ASP A 1 94 ? 18.661 14.511 -6.148 1.00 52.00 94 ASP A N 1
ATOM 743 C CA . ASP A 1 94 ? 19.879 15.327 -6.139 1.00 52.00 94 ASP A CA 1
ATOM 744 C C . ASP A 1 94 ? 20.743 15.158 -7.415 1.00 52.00 94 ASP A C 1
ATOM 746 O O . ASP A 1 94 ? 21.804 15.761 -7.533 1.00 52.00 94 ASP A O 1
ATOM 750 N N . PHE A 1 95 ? 20.293 14.391 -8.416 1.00 53.81 95 PHE A N 1
ATOM 751 C CA . PHE A 1 95 ? 20.758 14.411 -9.799 1.00 53.81 95 PHE A CA 1
ATOM 752 C C . PHE A 1 95 ? 20.967 15.823 -10.337 1.00 53.81 95 PHE A C 1
ATOM 754 O O . PHE A 1 95 ? 21.982 16.058 -10.981 1.00 53.81 95 PHE A O 1
ATOM 761 N N . LYS A 1 96 ? 20.077 16.783 -10.044 1.00 53.62 96 LYS A N 1
ATOM 762 C CA . LYS A 1 96 ? 20.297 18.169 -10.489 1.00 53.62 96 LYS A CA 1
ATOM 763 C C . LYS A 1 96 ? 21.566 18.768 -9.867 1.00 53.62 96 LYS A C 1
ATOM 765 O O . LYS A 1 96 ? 22.372 19.351 -10.584 1.00 53.62 96 LYS A O 1
ATOM 770 N N . ARG A 1 97 ? 21.795 18.529 -8.571 1.00 56.78 97 ARG A N 1
ATOM 771 C CA . ARG A 1 97 ? 22.991 18.996 -7.857 1.00 56.78 97 ARG A CA 1
ATOM 772 C C . ARG A 1 97 ? 24.258 18.294 -8.349 1.00 56.78 97 ARG A C 1
ATOM 774 O O . ARG A 1 97 ? 25.261 18.956 -8.574 1.00 56.78 97 ARG A O 1
ATOM 781 N N . LYS A 1 98 ? 24.196 16.980 -8.595 1.00 57.78 98 LYS A N 1
ATOM 782 C CA . LYS A 1 98 ? 25.319 16.192 -9.133 1.00 57.78 98 LYS A CA 1
ATOM 783 C C . LYS A 1 98 ? 25.694 16.583 -10.570 1.00 57.78 98 LYS A C 1
ATOM 785 O O . LYS A 1 98 ? 26.873 16.585 -10.904 1.00 57.78 98 LYS A O 1
ATOM 790 N N . PHE A 1 99 ? 24.716 16.941 -11.407 1.00 60.25 99 PHE A N 1
ATOM 791 C CA . PHE A 1 99 ? 24.963 17.428 -12.770 1.00 60.25 99 PHE A CA 1
ATOM 792 C C . PHE A 1 99 ? 25.551 18.841 -12.794 1.00 60.25 99 PHE A C 1
ATOM 794 O O . PHE A 1 99 ? 26.454 19.098 -13.587 1.00 60.25 99 PHE A O 1
ATOM 801 N N . GLU A 1 100 ? 25.072 19.750 -11.938 1.00 62.56 100 GLU A N 1
ATOM 802 C CA . GLU A 1 100 ? 25.666 21.089 -11.821 1.00 62.56 100 GLU A CA 1
ATOM 803 C C . GLU A 1 100 ? 27.108 21.027 -11.297 1.00 62.56 100 GLU A C 1
ATOM 805 O O . GLU A 1 100 ? 27.972 21.718 -11.838 1.00 62.56 100 GLU A O 1
ATOM 810 N N . ASP A 1 101 ? 27.394 20.149 -10.331 1.00 65.56 101 ASP A N 1
ATOM 811 C CA . ASP A 1 101 ? 28.740 19.962 -9.773 1.00 65.56 101 ASP A CA 1
ATOM 812 C C . ASP A 1 101 ? 29.732 19.424 -10.826 1.00 65.56 101 ASP A C 1
ATOM 814 O O . ASP A 1 101 ? 30.785 20.022 -11.057 1.00 65.56 101 ASP A O 1
ATOM 818 N N . MET A 1 102 ? 29.340 18.389 -11.587 1.00 69.06 102 MET A N 1
ATOM 819 C CA . MET A 1 102 ? 30.155 17.862 -12.694 1.00 69.06 102 MET A CA 1
ATOM 820 C C . MET A 1 102 ? 30.378 18.888 -13.815 1.00 69.06 102 MET A C 1
ATOM 822 O O . MET A 1 102 ? 31.456 18.940 -14.408 1.00 69.06 102 MET A O 1
ATOM 826 N N . ASN A 1 103 ? 29.381 19.721 -14.129 1.00 73.56 103 ASN A N 1
ATOM 827 C CA . ASN A 1 103 ? 29.520 20.724 -15.187 1.00 73.56 103 ASN A CA 1
ATOM 828 C C . ASN A 1 103 ? 30.452 21.878 -14.761 1.00 73.56 103 ASN A C 1
ATOM 830 O O . ASN A 1 103 ? 31.217 22.395 -15.579 1.00 73.56 103 ASN A O 1
ATOM 834 N N . SER A 1 104 ? 30.447 22.238 -13.472 1.00 75.75 104 SER A N 1
ATOM 835 C CA . SER A 1 104 ? 31.391 23.199 -12.888 1.00 75.75 104 SER A CA 1
ATOM 836 C C . SER A 1 104 ? 32.838 22.690 -12.923 1.00 75.75 104 SER A C 1
ATOM 838 O O . SER A 1 104 ? 33.751 23.456 -13.243 1.00 75.75 104 SER A O 1
ATOM 840 N N . GLU A 1 105 ? 33.060 21.398 -12.661 1.00 74.06 105 GLU A N 1
ATOM 841 C CA . GLU A 1 105 ? 34.389 20.775 -12.741 1.00 74.06 105 GLU A CA 1
ATOM 842 C C . GLU A 1 105 ? 34.931 20.762 -14.186 1.00 74.06 105 GLU A C 1
ATOM 844 O O . GLU A 1 105 ? 36.074 21.161 -14.429 1.00 74.06 105 GLU A O 1
ATOM 849 N N . ILE A 1 106 ? 34.090 20.434 -15.177 1.00 76.81 106 ILE A N 1
ATOM 850 C CA . ILE A 1 106 ? 34.471 20.460 -16.603 1.00 76.81 106 ILE A CA 1
ATOM 851 C C . ILE A 1 106 ? 34.844 21.878 -17.072 1.00 76.81 106 ILE A C 1
ATOM 853 O O . ILE A 1 106 ? 35.800 22.044 -17.837 1.00 76.81 106 ILE A O 1
ATOM 857 N N . GLN A 1 107 ? 34.125 22.911 -16.624 1.00 76.06 107 GLN A N 1
ATOM 858 C CA . GLN A 1 107 ? 34.418 24.299 -17.007 1.00 76.06 107 GLN A CA 1
ATOM 859 C C . GLN A 1 107 ? 35.727 24.815 -16.397 1.00 76.06 107 GLN A C 1
ATOM 861 O O . GLN A 1 107 ? 36.476 25.526 -17.070 1.00 76.06 107 GLN A O 1
ATOM 866 N N . GLN A 1 108 ? 36.050 24.425 -15.161 1.00 75.94 108 GLN A N 1
ATOM 867 C CA . GLN A 1 108 ? 37.342 24.760 -14.560 1.00 75.94 108 GLN A 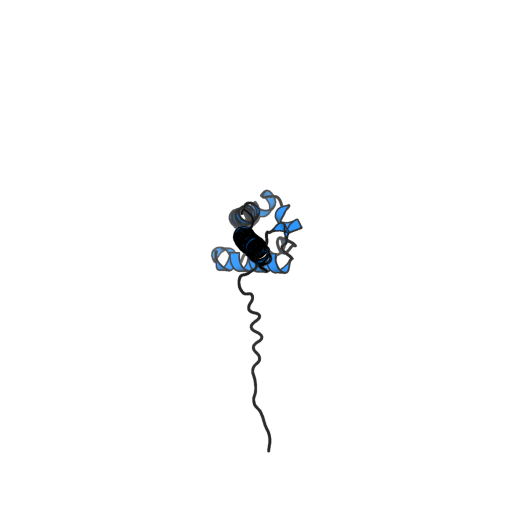CA 1
ATOM 868 C C . GLN A 1 108 ? 38.497 24.078 -15.301 1.00 75.94 108 GLN A C 1
ATOM 870 O O . GLN A 1 108 ? 39.472 24.743 -15.649 1.00 75.94 108 GLN A O 1
ATOM 875 N N . LEU A 1 109 ? 38.364 22.791 -15.639 1.00 71.75 109 LEU A N 1
ATOM 876 C CA . LEU A 1 109 ? 39.387 22.052 -16.389 1.00 71.75 109 LEU A CA 1
ATOM 877 C C . LEU A 1 109 ? 39.654 22.643 -17.785 1.00 71.75 109 LEU A C 1
ATOM 879 O O . LEU A 1 109 ? 40.809 22.705 -18.210 1.00 71.75 109 LEU A O 1
ATOM 883 N N . LYS A 1 110 ? 38.621 23.137 -18.486 1.00 67.31 110 LYS A N 1
ATOM 884 C CA . LYS A 1 110 ? 38.801 23.863 -19.759 1.00 67.31 110 LYS A CA 1
ATOM 885 C C . LYS A 1 110 ? 39.629 25.136 -19.586 1.00 67.31 110 LYS A C 1
ATOM 887 O O . LYS A 1 110 ? 40.553 25.362 -20.363 1.00 67.31 110 LYS A O 1
ATOM 892 N N . LYS A 1 111 ? 39.354 25.913 -18.534 1.00 64.19 111 LYS A N 1
ATOM 893 C CA . LYS A 1 111 ? 40.074 27.159 -18.242 1.00 64.19 111 LYS A CA 1
ATOM 894 C C . LYS A 1 111 ? 41.564 26.922 -17.971 1.00 64.19 111 LYS A C 1
ATOM 896 O O . LYS A 1 111 ? 42.391 27.692 -18.448 1.00 64.19 111 LYS A O 1
ATOM 901 N N . TYR A 1 112 ? 41.914 25.845 -17.263 1.00 60.56 112 TYR A N 1
ATOM 902 C CA . TYR A 1 112 ? 43.317 25.492 -17.010 1.00 60.56 112 TYR A CA 1
ATOM 903 C C . TYR A 1 112 ? 44.073 25.094 -18.286 1.00 60.56 112 TYR A C 1
ATOM 905 O O . TYR A 1 112 ? 45.249 25.430 -18.427 1.00 60.56 112 TYR A O 1
ATOM 913 N N . LYS A 1 113 ? 43.404 24.436 -19.242 1.00 58.56 113 LYS A N 1
ATOM 914 C CA . LYS A 1 113 ? 44.025 24.032 -20.512 1.00 58.56 113 LYS A CA 1
ATOM 915 C C . LYS A 1 113 ? 44.381 25.226 -21.406 1.00 58.56 113 LYS A C 1
ATOM 917 O O . LYS A 1 113 ? 45.422 25.195 -22.048 1.00 58.56 113 LYS A O 1
ATOM 922 N N . GLU A 1 114 ? 43.574 26.287 -21.410 1.00 57.66 114 GLU A N 1
ATOM 923 C CA . GLU A 1 114 ? 43.866 27.504 -22.189 1.00 57.66 114 GLU A CA 1
ATOM 924 C C . GLU A 1 114 ? 45.020 28.334 -21.602 1.00 57.66 114 GLU A C 1
ATOM 926 O O . GLU A 1 114 ? 45.752 28.984 -22.342 1.00 57.66 114 GLU A O 1
ATOM 931 N N . THR A 1 115 ? 45.249 28.276 -20.287 1.00 54.16 115 THR A N 1
ATOM 932 C CA . THR A 1 115 ? 46.375 28.982 -19.651 1.00 54.16 115 THR A CA 1
ATOM 933 C C . THR A 1 115 ? 47.717 28.261 -19.776 1.00 54.16 115 THR A C 1
ATOM 935 O O . THR A 1 115 ? 48.754 28.913 -19.691 1.00 54.16 115 THR A O 1
ATOM 938 N N . SER A 1 116 ? 47.728 26.943 -19.996 1.00 54.78 116 SER A N 1
ATOM 939 C CA . SER A 1 116 ? 48.972 26.168 -20.134 1.00 54.78 116 SER A CA 1
ATOM 940 C C . SER A 1 116 ? 49.572 26.182 -21.545 1.00 54.78 116 SER A C 1
ATOM 942 O O . SER A 1 116 ? 50.741 25.841 -21.689 1.00 54.78 116 SER A O 1
ATOM 944 N N . ASP A 1 117 ? 48.827 26.611 -22.569 1.00 50.25 117 ASP A N 1
ATOM 945 C CA . ASP A 1 117 ? 49.340 26.732 -23.948 1.00 50.25 117 ASP A CA 1
ATOM 946 C C . ASP A 1 117 ? 50.030 28.094 -24.210 1.00 50.25 117 ASP A C 1
ATOM 948 O O . ASP A 1 117 ? 50.737 28.276 -25.197 1.00 50.25 117 ASP A O 1
ATOM 952 N N . SER A 1 118 ? 49.892 29.069 -23.298 1.00 48.22 118 SER A N 1
ATOM 953 C CA . SER A 1 118 ? 50.407 30.438 -23.485 1.00 48.22 118 SER A CA 1
ATOM 954 C C . SER A 1 118 ? 51.821 30.681 -22.924 1.00 48.22 118 SER A C 1
ATOM 956 O O . SER A 1 118 ? 52.253 31.831 -22.832 1.00 48.22 118 SER A O 1
ATOM 958 N N . THR A 1 119 ? 52.572 29.633 -22.566 1.00 52.66 119 THR A N 1
ATOM 959 C CA . THR A 1 119 ? 53.979 29.730 -22.117 1.00 52.66 119 THR A CA 1
ATOM 960 C C . THR A 1 119 ? 54.896 28.897 -23.013 1.00 52.66 119 THR A C 1
ATOM 962 O O . THR A 1 119 ? 55.654 28.048 -22.558 1.00 52.66 119 THR A O 1
ATOM 965 N N . THR A 1 120 ? 54.826 29.093 -24.329 1.00 54.66 120 THR A N 1
ATOM 966 C CA . THR A 1 120 ? 55.886 28.631 -25.249 1.00 54.66 120 THR A CA 1
ATOM 967 C C . THR A 1 120 ? 56.028 29.571 -26.448 1.00 54.66 120 THR A C 1
ATOM 969 O O . THR A 1 120 ? 56.059 29.152 -27.601 1.00 54.66 120 THR A O 1
ATOM 972 N N . LYS A 1 121 ? 56.102 30.879 -26.185 1.00 52.59 121 LYS A N 1
ATOM 973 C CA . LYS A 1 121 ? 56.655 31.859 -27.131 1.00 52.59 121 LYS A CA 1
ATOM 974 C C . LYS A 1 121 ? 57.459 32.912 -26.382 1.00 52.59 121 LYS A C 1
ATOM 976 O O . LYS A 1 121 ? 57.032 34.049 -26.285 1.00 52.59 121 LYS A O 1
ATOM 981 N N . GLU A 1 122 ? 58.602 32.509 -25.847 1.00 50.53 122 GLU A N 1
ATOM 982 C CA . GLU A 1 122 ? 59.729 33.413 -25.592 1.00 50.53 122 GLU A CA 1
ATOM 983 C C . GLU A 1 122 ? 60.973 32.560 -25.328 1.00 50.53 122 GLU A C 1
ATOM 985 O O . GLU A 1 122 ? 61.304 32.300 -24.178 1.00 50.53 122 GLU A O 1
ATOM 990 N N . ILE A 1 123 ? 61.599 32.052 -26.399 1.00 43.75 123 ILE A N 1
ATOM 991 C CA . ILE A 1 123 ? 63.062 31.933 -26.534 1.00 43.75 123 ILE A CA 1
ATOM 992 C C . ILE A 1 123 ? 63.403 32.042 -28.022 1.00 43.75 123 ILE A C 1
ATOM 994 O O . ILE A 1 123 ? 62.721 31.354 -28.817 1.00 43.75 123 ILE A O 1
#

InterPro domains:
  IPR013761 Sterile alpha motif/pointed domain superfamily [G3DSA:1.10.150.50] (16-100)
  IPR013761 Sterile alpha motif/pointed domain superfamily [SSF47769] (12-87)

Organism: Tieghemostelium lacteum (NCBI:txid361077)

Radius of gyration: 26.63 Å; chains: 1; bounding box: 78×54×62 Å